Protein AF-A9EWK4-F1 (afdb_monomer)

Radius of gyration: 19.43 Å; Cα contacts (8 Å, |Δi|>4): 301; chains: 1; bounding box: 45×31×60 Å

Foldseek 3Di:
DDPPDFDKDKDCPQKDKDWDKDQDPVQKIKTKIFIFFWIKIKTQQVNCDDPRDRDDLVVVQVCQAVPPADPPDQFPGKGWDDDPRIIMMTTTGDRDIDMWMFGWDDDPQFIFTDTPPDDRPRQGWGWDDDDQKIKTQPDRDDPVCPPPPRPDIDIDGDD

Organism: Sorangium cellulosum (strain So ce56) (NCBI:txid448385)

Mean predicted aligned error: 9.94 Å

pLDDT: mean 78.81, std 11.12, range [36.28, 93.5]

Structure (mmCIF, N/CA/C/O backbone):
data_AF-A9EWK4-F1
#
_entry.id   AF-A9EWK4-F1
#
loop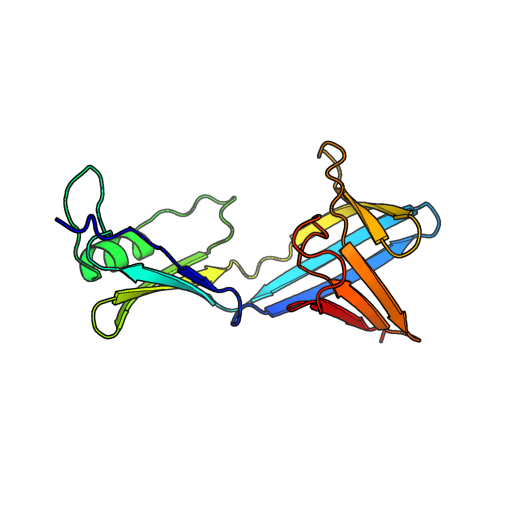_
_atom_site.group_PDB
_atom_site.id
_atom_site.type_symbol
_atom_site.label_atom_id
_atom_site.label_alt_id
_atom_site.label_comp_id
_atom_site.label_asym_id
_atom_site.label_entity_id
_atom_site.label_seq_id
_atom_site.pdbx_PDB_ins_code
_atom_site.Cartn_x
_atom_site.Cartn_y
_atom_site.Cartn_z
_atom_site.occupancy
_atom_site.B_iso_or_equiv
_atom_site.auth_seq_id
_atom_site.auth_comp_id
_atom_site.auth_asym_id
_atom_site.auth_atom_id
_atom_site.pdbx_PDB_model_num
ATOM 1 N N . MET A 1 1 ? -5.665 6.800 -35.779 1.00 36.28 1 MET A N 1
ATOM 2 C CA . MET A 1 1 ? -4.437 6.843 -34.960 1.00 36.28 1 MET A CA 1
ATOM 3 C C . MET A 1 1 ? -4.862 6.545 -33.536 1.00 36.28 1 MET A C 1
ATOM 5 O O . MET A 1 1 ? -5.488 7.394 -32.919 1.00 36.28 1 MET A O 1
ATOM 9 N N . ASN A 1 2 ? -4.670 5.302 -33.088 1.00 37.22 2 ASN A N 1
ATOM 10 C CA . ASN A 1 2 ? -4.955 4.913 -31.709 1.00 37.22 2 ASN A CA 1
ATOM 11 C C . ASN A 1 2 ? -3.887 5.560 -30.834 1.00 37.22 2 ASN A C 1
ATOM 13 O O . ASN A 1 2 ? -2.723 5.183 -30.931 1.00 37.22 2 ASN A O 1
ATOM 17 N N . SER A 1 3 ? -4.270 6.547 -30.027 1.00 44.94 3 SER A N 1
ATOM 18 C CA . SER A 1 3 ? -3.434 6.972 -28.909 1.00 44.94 3 SER A CA 1
ATOM 19 C C . SER A 1 3 ? -3.382 5.775 -27.966 1.00 44.94 3 SER A C 1
ATOM 21 O O . SER A 1 3 ? -4.391 5.462 -27.332 1.00 44.94 3 SER A O 1
ATOM 23 N N . ALA A 1 4 ? -2.276 5.030 -27.977 1.00 56.84 4 ALA A N 1
ATOM 24 C CA . ALA A 1 4 ? -2.052 3.973 -27.003 1.00 56.84 4 ALA A CA 1
ATOM 25 C C . ALA A 1 4 ? -2.180 4.623 -25.620 1.00 56.84 4 ALA A C 1
ATOM 27 O O . ALA A 1 4 ? -1.509 5.615 -25.338 1.00 56.84 4 ALA A O 1
ATOM 28 N N . ARG A 1 5 ? -3.152 4.170 -24.824 1.00 60.28 5 ARG A N 1
ATOM 29 C CA . ARG A 1 5 ? -3.325 4.678 -23.467 1.00 60.28 5 ARG A CA 1
ATOM 30 C C . ARG A 1 5 ? -2.150 4.187 -22.643 1.00 60.28 5 ARG A C 1
ATOM 32 O O . ARG A 1 5 ? -1.778 3.020 -22.739 1.00 60.28 5 ARG A O 1
ATOM 39 N N . CYS A 1 6 ? -1.579 5.094 -21.865 1.00 67.69 6 CYS A N 1
ATOM 40 C CA . CYS A 1 6 ? -0.544 4.748 -20.918 1.00 67.69 6 CYS A CA 1
ATOM 41 C C . CYS A 1 6 ? -1.143 4.183 -19.649 1.00 67.69 6 CYS A C 1
ATOM 43 O O . CYS A 1 6 ? -1.292 4.874 -18.646 1.00 67.69 6 CYS A O 1
ATOM 45 N N . ASP A 1 7 ? -1.516 2.914 -19.743 1.00 70.44 7 ASP A N 1
ATOM 46 C CA . ASP A 1 7 ? -2.043 2.155 -18.629 1.00 70.44 7 ASP A CA 1
ATOM 47 C C . ASP A 1 7 ? -0.854 1.567 -17.855 1.00 70.44 7 ASP A C 1
ATOM 49 O O . ASP A 1 7 ? -0.218 0.602 -18.279 1.00 70.44 7 ASP A O 1
ATOM 53 N N . VAL A 1 8 ? -0.521 2.190 -16.725 1.00 78.75 8 VAL A N 1
ATOM 54 C CA . VAL A 1 8 ? 0.380 1.609 -15.723 1.00 78.75 8 VAL A CA 1
ATOM 55 C C . VAL A 1 8 ? -0.474 0.770 -14.784 1.00 78.75 8 VAL A C 1
ATOM 57 O O . VAL A 1 8 ? -1.440 1.276 -14.210 1.00 78.75 8 VAL A O 1
ATOM 60 N N . SER A 1 9 ? -0.133 -0.506 -14.616 1.00 82.56 9 SER A N 1
ATOM 61 C CA . SER A 1 9 ? -0.810 -1.363 -13.639 1.00 82.56 9 SER A CA 1
ATOM 62 C C . SER A 1 9 ? 0.070 -1.573 -12.415 1.00 82.56 9 SER A C 1
ATOM 64 O O . SER A 1 9 ? 1.276 -1.773 -12.533 1.00 82.56 9 SER A O 1
ATOM 66 N N . ILE A 1 10 ? -0.534 -1.501 -11.231 1.00 81.56 10 ILE A N 1
ATOM 67 C CA . ILE A 1 10 ? 0.143 -1.703 -9.951 1.00 81.56 10 ILE A CA 1
ATOM 68 C C . ILE A 1 10 ? -0.580 -2.834 -9.223 1.00 81.56 10 ILE A C 1
ATOM 70 O O . ILE A 1 10 ? -1.802 -2.796 -9.069 1.00 81.56 10 ILE A O 1
ATOM 74 N N . SER A 1 11 ? 0.168 -3.838 -8.775 1.00 81.38 11 SER A N 1
ATOM 75 C CA . SER A 1 11 ? -0.317 -4.950 -7.967 1.00 81.38 11 SER A CA 1
ATOM 76 C C . SER A 1 11 ? 0.431 -5.016 -6.638 1.00 81.38 11 SER A C 1
ATOM 78 O O . SER A 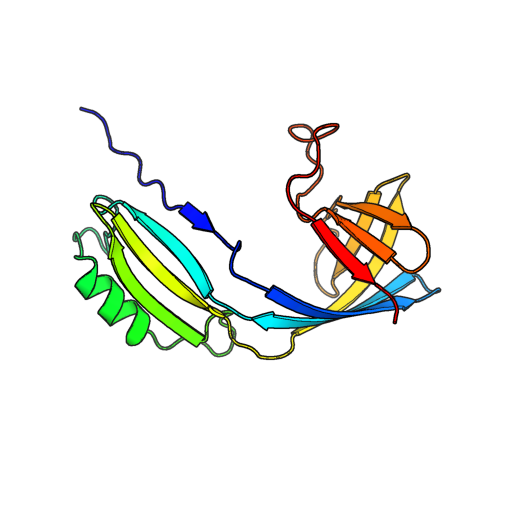1 11 ? 1.651 -4.876 -6.565 1.00 81.38 11 SER A O 1
ATOM 80 N N . PHE A 1 12 ? -0.343 -5.278 -5.590 1.00 80.44 12 PHE A N 1
ATOM 81 C CA . PHE A 1 12 ? 0.127 -5.536 -4.229 1.00 80.44 12 PHE A CA 1
ATOM 82 C C . PHE A 1 12 ? -0.092 -7.003 -3.833 1.00 80.44 12 PHE A C 1
ATOM 84 O O . PHE A 1 12 ? -0.123 -7.310 -2.649 1.00 80.44 12 PHE A O 1
ATOM 91 N N . ASP A 1 13 ? -0.350 -7.896 -4.793 1.00 80.69 13 ASP A N 1
ATOM 92 C CA . ASP A 1 13 ? -0.717 -9.290 -4.494 1.00 80.69 13 ASP A CA 1
ATOM 93 C C . ASP A 1 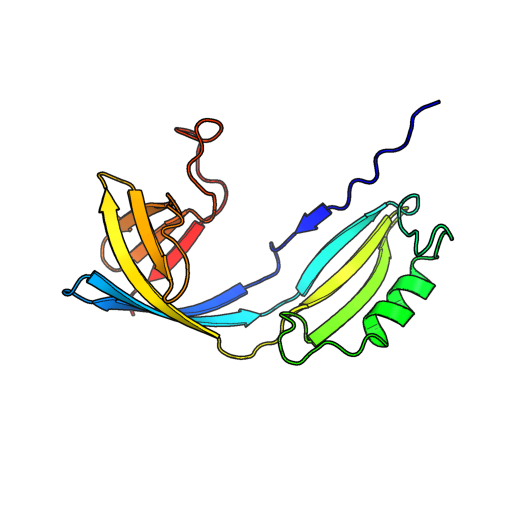13 ? 0.405 -10.056 -3.776 1.00 80.69 13 ASP A C 1
ATOM 95 O O . ASP A 1 13 ? 0.123 -10.963 -3.000 1.00 80.69 13 ASP A O 1
ATOM 99 N N . ASP A 1 14 ? 1.656 -9.646 -4.000 1.00 81.12 14 ASP A N 1
ATOM 100 C CA . ASP A 1 14 ? 2.854 -10.229 -3.391 1.00 81.12 14 ASP A CA 1
ATOM 101 C C . ASP A 1 14 ? 3.294 -9.486 -2.105 1.00 81.12 14 ASP A C 1
ATOM 103 O O . ASP A 1 14 ? 4.334 -9.811 -1.526 1.00 81.12 14 ASP A O 1
ATOM 107 N N . VAL A 1 15 ? 2.520 -8.486 -1.650 1.00 81.31 15 VAL A N 1
ATOM 108 C CA . VAL A 1 15 ? 2.795 -7.742 -0.412 1.00 81.31 15 VAL A CA 1
ATOM 109 C C . VAL A 1 15 ? 2.032 -8.365 0.752 1.00 81.31 15 VAL A C 1
ATOM 111 O O . VAL A 1 15 ? 0.802 -8.426 0.764 1.00 81.31 15 VAL A O 1
ATOM 114 N N . GLU A 1 16 ? 2.769 -8.768 1.779 1.00 81.75 16 GLU A N 1
ATOM 115 C CA . GLU A 1 16 ? 2.224 -9.290 3.026 1.00 81.75 16 GLU A CA 1
ATOM 116 C C . GLU A 1 16 ? 2.334 -8.251 4.141 1.00 81.75 16 GLU A C 1
ATOM 118 O O . GLU A 1 16 ? 3.341 -7.562 4.276 1.00 81.75 16 GLU A O 1
ATOM 123 N N . TYR A 1 17 ? 1.318 -8.178 4.997 1.00 81.19 17 TYR A N 1
ATOM 124 C CA . TYR A 1 17 ? 1.318 -7.314 6.175 1.00 81.19 17 TYR A CA 1
ATOM 125 C C . TYR A 1 17 ? 1.248 -8.185 7.428 1.00 81.19 17 TYR A C 1
ATOM 127 O O . TYR A 1 17 ? 0.266 -8.894 7.654 1.00 81.19 17 TYR A O 1
ATOM 135 N N . GLY A 1 18 ? 2.300 -8.152 8.246 1.00 81.19 18 GLY A N 1
ATOM 136 C CA . GLY A 1 18 ? 2.347 -8.853 9.531 1.00 81.19 18 GLY A CA 1
ATOM 137 C C . GLY A 1 18 ? 2.289 -7.865 10.687 1.00 81.19 18 GLY A C 1
ATOM 138 O O . GLY A 1 18 ? 3.071 -6.922 10.710 1.00 81.19 18 GLY A O 1
ATOM 139 N N . GLY A 1 19 ? 1.398 -8.061 11.660 1.00 83.31 19 GLY A N 1
ATOM 140 C CA . GLY A 1 19 ? 1.222 -7.067 12.717 1.00 83.31 19 GLY A CA 1
ATOM 141 C C . GLY A 1 19 ? 0.278 -7.458 13.846 1.00 83.31 19 GLY A C 1
ATOM 142 O O . GLY A 1 19 ? -0.161 -8.606 13.958 1.00 83.31 19 GLY A O 1
ATOM 143 N N . HIS A 1 20 ? -0.029 -6.470 14.679 1.00 82.06 20 HIS A N 1
ATOM 144 C CA . HIS A 1 20 ? -1.025 -6.526 15.736 1.00 82.06 20 HIS A CA 1
ATOM 145 C C . HIS A 1 20 ? -1.941 -5.305 15.651 1.00 82.06 20 HIS A C 1
ATOM 147 O O . HIS A 1 20 ? -1.481 -4.203 15.370 1.00 82.06 20 HIS A O 1
ATOM 153 N N . ALA A 1 21 ? -3.226 -5.514 15.922 1.00 81.00 21 ALA A N 1
ATOM 154 C CA . ALA A 1 21 ? -4.210 -4.452 16.042 1.00 81.00 21 ALA A CA 1
ATOM 155 C C . ALA A 1 21 ? -4.904 -4.570 17.398 1.00 81.00 21 ALA A C 1
ATOM 157 O O . ALA A 1 21 ? -5.351 -5.660 17.773 1.00 81.00 21 ALA A O 1
ATOM 158 N N . GLU A 1 22 ? -5.029 -3.447 18.087 1.00 84.12 22 GLU A N 1
ATOM 159 C CA . GLU A 1 22 ? -5.744 -3.298 19.342 1.00 84.12 22 GLU A CA 1
ATOM 160 C C . GLU A 1 22 ? -6.889 -2.304 19.142 1.00 84.12 22 GLU A C 1
ATOM 162 O O . GLU A 1 22 ? -6.680 -1.183 18.690 1.00 84.12 22 GLU A O 1
ATOM 167 N N . PHE A 1 23 ? -8.109 -2.736 19.463 1.00 79.56 23 PHE A N 1
ATOM 168 C CA . PHE A 1 23 ? -9.309 -1.902 19.447 1.00 79.56 23 PHE A CA 1
ATOM 169 C C . PHE A 1 23 ? -9.803 -1.766 20.886 1.00 79.56 23 PHE A C 1
ATOM 171 O O . PHE A 1 23 ? -10.239 -2.746 21.498 1.00 79.56 23 PHE A O 1
ATOM 178 N N . ASN A 1 24 ? -9.711 -0.558 21.431 1.00 84.50 24 ASN A N 1
ATOM 179 C CA . ASN A 1 24 ? -10.032 -0.255 22.818 1.00 84.50 24 ASN A CA 1
ATOM 180 C C . ASN A 1 24 ? -11.522 0.045 23.008 1.00 84.50 24 ASN A C 1
ATOM 182 O O . ASN A 1 24 ? -12.220 0.496 22.099 1.00 84.50 24 ASN A O 1
ATOM 186 N N . ALA A 1 25 ? -12.014 -0.170 24.231 1.00 83.94 25 ALA A N 1
ATOM 187 C CA . ALA A 1 25 ? -13.412 0.074 24.594 1.00 83.94 25 ALA A CA 1
ATOM 188 C C . ALA A 1 25 ? -13.804 1.565 24.602 1.00 83.94 25 ALA A C 1
ATOM 190 O O . ALA A 1 25 ? -14.992 1.880 24.590 1.00 83.94 25 ALA A O 1
ATOM 191 N N . ASP A 1 26 ? -12.828 2.472 24.626 1.00 88.81 26 ASP A N 1
ATOM 192 C CA . ASP A 1 26 ? -13.017 3.925 24.548 1.00 88.81 26 ASP A CA 1
ATOM 193 C C . ASP A 1 26 ? -13.084 4.452 23.104 1.00 88.81 26 ASP A C 1
ATOM 195 O O . ASP A 1 26 ? -12.994 5.659 22.892 1.00 88.81 26 ASP A O 1
ATOM 199 N N . ALA A 1 27 ? -13.272 3.552 22.130 1.00 86.94 27 ALA A N 1
ATOM 200 C CA . ALA A 1 27 ? -13.328 3.849 20.702 1.00 86.94 27 ALA A CA 1
ATOM 201 C C . ALA A 1 27 ? -11.998 4.333 20.096 1.00 86.94 27 ALA A C 1
ATOM 203 O O . ALA A 1 27 ? -11.998 4.922 19.019 1.00 86.94 27 ALA A O 1
ATOM 204 N N . THR A 1 28 ? -10.860 4.045 20.736 1.00 88.25 28 THR A N 1
ATOM 205 C CA . THR A 1 28 ? -9.528 4.225 20.134 1.00 88.25 28 THR A CA 1
ATOM 206 C C . THR A 1 28 ? -8.989 2.918 19.554 1.00 88.25 28 THR A C 1
ATOM 208 O O . THR A 1 28 ? -9.372 1.827 19.991 1.00 88.25 28 THR A O 1
ATOM 211 N N . TYR A 1 29 ? -8.121 3.001 18.549 1.00 83.38 29 TYR A N 1
ATOM 212 C CA . TYR A 1 29 ? -7.372 1.856 18.039 1.00 83.38 29 TYR A CA 1
ATOM 213 C C . TYR A 1 29 ? -5.884 2.171 17.915 1.00 83.38 29 TYR A C 1
ATOM 215 O O . TYR A 1 29 ? -5.487 3.320 17.724 1.00 83.38 29 TYR A O 1
ATOM 223 N N . ALA A 1 30 ? -5.077 1.118 17.998 1.00 86.25 30 ALA A N 1
ATOM 224 C CA . ALA A 1 30 ? -3.663 1.131 17.667 1.00 86.25 30 ALA A CA 1
ATOM 225 C C . ALA A 1 30 ? -3.356 -0.068 16.766 1.00 86.25 30 ALA A C 1
ATOM 227 O O . ALA A 1 30 ? -3.671 -1.213 17.095 1.00 86.25 30 ALA A O 1
ATOM 228 N N . LEU A 1 31 ? -2.744 0.185 15.619 1.00 84.19 31 LEU A N 1
ATOM 229 C CA . LEU A 1 31 ? -2.345 -0.818 14.648 1.00 84.19 31 LEU A CA 1
ATOM 230 C C . LEU A 1 31 ? -0.835 -0.722 14.458 1.00 84.19 31 LEU A C 1
ATOM 232 O O . LEU A 1 31 ? -0.332 0.297 14.006 1.00 84.19 31 LEU A O 1
ATOM 236 N N . THR A 1 32 ? -0.109 -1.797 14.751 1.00 86.81 32 THR A N 1
ATOM 237 C CA . THR A 1 32 ? 1.304 -1.922 14.387 1.00 86.81 32 THR A CA 1
ATOM 238 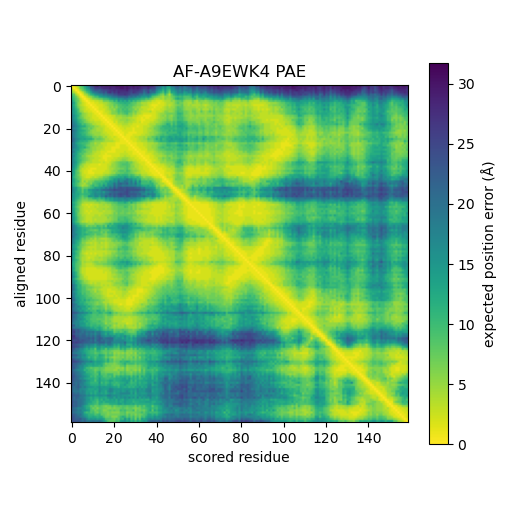C C . THR A 1 32 ? 1.452 -3.005 13.335 1.00 86.81 32 THR A C 1
ATOM 240 O O . THR A 1 32 ? 1.116 -4.160 13.594 1.00 86.81 32 THR A O 1
ATOM 243 N N . TYR A 1 33 ? 1.987 -2.671 12.166 1.00 85.19 33 TYR A N 1
ATOM 244 C CA . TYR A 1 33 ? 2.211 -3.631 11.088 1.00 85.19 33 TYR A CA 1
ATOM 245 C C . TYR A 1 33 ? 3.556 -3.427 10.405 1.00 85.19 33 TYR A C 1
ATOM 247 O O . TYR A 1 33 ? 4.116 -2.338 10.375 1.00 85.19 33 TYR A O 1
ATOM 255 N N . THR A 1 34 ? 4.067 -4.496 9.815 1.00 87.56 34 THR A N 1
ATOM 256 C CA . THR A 1 34 ? 5.275 -4.497 9.002 1.00 87.56 34 THR A CA 1
ATOM 257 C C . THR A 1 34 ? 4.910 -5.037 7.623 1.00 87.56 34 THR A C 1
ATOM 259 O O . THR A 1 34 ? 4.546 -6.217 7.528 1.00 87.56 34 THR A O 1
ATOM 262 N N . PRO A 1 35 ? 4.965 -4.206 6.568 1.00 86.19 35 PRO A N 1
ATOM 263 C CA . PRO A 1 35 ? 4.809 -4.687 5.205 1.00 86.19 35 PRO A CA 1
ATOM 264 C C . PRO A 1 35 ? 6.052 -5.486 4.793 1.00 86.19 35 PRO A C 1
ATOM 266 O O . PRO A 1 35 ? 7.166 -5.192 5.231 1.00 86.19 35 PRO A O 1
ATOM 269 N N . ARG A 1 36 ? 5.863 -6.507 3.962 1.00 85.75 36 ARG A N 1
ATOM 270 C CA . ARG A 1 36 ? 6.917 -7.368 3.419 1.00 85.75 36 ARG A CA 1
ATOM 271 C C . ARG A 1 36 ? 6.604 -7.728 1.979 1.00 85.75 36 ARG A C 1
ATOM 273 O O . ARG A 1 36 ? 5.441 -7.837 1.609 1.00 85.75 36 ARG A O 1
ATOM 280 N N . GLY A 1 37 ? 7.649 -7.984 1.204 1.00 84.88 37 GLY A N 1
ATOM 281 C CA . GLY A 1 37 ? 7.519 -8.397 -0.191 1.00 84.88 37 GLY A CA 1
ATOM 282 C C . GLY A 1 37 ? 7.437 -7.229 -1.183 1.00 84.88 37 GLY A C 1
ATOM 283 O O . GLY A 1 37 ? 7.379 -6.060 -0.790 1.00 84.88 37 GLY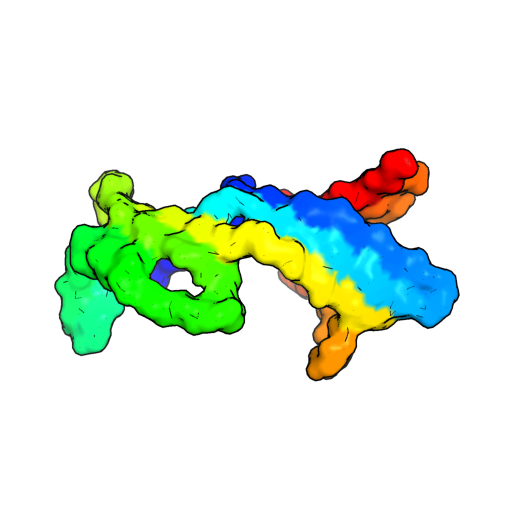 A O 1
ATOM 284 N N . PRO A 1 38 ? 7.528 -7.528 -2.487 1.00 88.69 38 PRO A N 1
ATOM 285 C CA . PRO A 1 38 ? 7.538 -6.512 -3.523 1.00 88.69 38 PRO A CA 1
ATOM 286 C C . PRO A 1 38 ? 6.120 -6.100 -3.930 1.00 88.69 38 PRO A C 1
ATOM 288 O O . PRO A 1 38 ? 5.219 -6.922 -4.072 1.00 88.69 38 PRO A O 1
ATOM 291 N N . MET A 1 39 ? 5.949 -4.815 -4.214 1.00 89.75 39 MET A N 1
ATOM 292 C CA . MET A 1 39 ? 4.859 -4.329 -5.051 1.00 89.75 39 MET A CA 1
ATOM 293 C C . MET A 1 39 ? 5.282 -4.457 -6.515 1.00 89.75 39 MET A C 1
ATOM 295 O O . MET A 1 39 ? 6.394 -4.069 -6.872 1.00 89.75 39 MET A O 1
ATOM 299 N N . LYS A 1 40 ? 4.401 -4.965 -7.375 1.00 90.56 40 LYS A N 1
ATOM 300 C CA . LYS A 1 40 ? 4.676 -5.100 -8.807 1.00 90.56 40 LYS A CA 1
ATOM 301 C C . LYS A 1 40 ? 4.042 -3.954 -9.578 1.00 90.56 40 LYS A C 1
ATOM 303 O O . LYS A 1 40 ? 2.848 -3.701 -9.453 1.00 90.56 40 LYS A O 1
ATOM 308 N N . MET A 1 41 ? 4.825 -3.296 -10.416 1.00 89.50 41 MET A N 1
ATOM 309 C CA . MET A 1 41 ? 4.376 -2.258 -11.335 1.00 89.50 41 MET A CA 1
ATOM 310 C C . MET A 1 41 ? 4.668 -2.708 -12.767 1.00 89.50 41 MET A C 1
ATOM 312 O O . MET A 1 41 ? 5.790 -3.088 -13.077 1.00 89.50 41 MET A O 1
ATOM 316 N N . VAL A 1 42 ? 3.669 -2.682 -13.643 1.00 89.69 42 VAL A N 1
ATOM 317 C CA . VAL A 1 42 ? 3.810 -3.018 -15.066 1.00 89.69 42 VAL A CA 1
ATOM 318 C C . VAL A 1 42 ? 3.572 -1.756 -15.874 1.00 89.69 42 VAL A C 1
ATOM 320 O O . VAL A 1 42 ? 2.502 -1.148 -15.780 1.00 89.69 42 VAL A O 1
ATOM 323 N N . ILE A 1 43 ? 4.574 -1.374 -16.657 1.00 86.31 43 ILE A N 1
ATOM 324 C CA . ILE A 1 43 ? 4.565 -0.190 -17.505 1.00 86.31 43 ILE A CA 1
ATOM 325 C C . ILE A 1 43 ? 4.694 -0.652 -18.952 1.00 86.31 43 ILE A C 1
ATOM 327 O O . ILE A 1 43 ? 5.693 -1.270 -19.329 1.00 86.31 43 ILE A O 1
ATOM 331 N N . GLY A 1 44 ? 3.704 -0.317 -19.777 1.00 84.31 44 GLY A N 1
ATOM 332 C CA . GLY A 1 44 ? 3.831 -0.494 -21.219 1.00 84.31 44 GLY A CA 1
ATOM 333 C C . GLY A 1 44 ? 4.965 0.377 -21.759 1.00 84.31 44 GLY A C 1
ATOM 334 O O . GLY A 1 44 ? 5.041 1.566 -21.452 1.00 84.31 44 GLY A O 1
ATOM 335 N N . MET A 1 45 ? 5.841 -0.184 -22.591 1.00 79.12 45 MET A N 1
ATOM 336 C CA . MET A 1 45 ? 7.005 0.533 -23.137 1.00 79.12 45 MET A CA 1
ATOM 337 C C . MET A 1 45 ? 6.711 1.888 -23.812 1.00 79.12 45 MET A C 1
ATOM 339 O O . MET A 1 45 ? 7.533 2.788 -23.652 1.00 79.12 45 MET A O 1
ATOM 343 N N . PRO A 1 46 ? 5.562 2.111 -24.491 1.00 74.44 46 PRO A N 1
ATOM 344 C CA . PRO A 1 46 ? 5.192 3.434 -25.012 1.00 74.44 46 PRO A CA 1
ATOM 345 C C . PRO A 1 46 ? 5.026 4.533 -23.949 1.00 74.44 46 PRO A C 1
ATOM 347 O O . PRO A 1 46 ? 4.735 5.667 -24.309 1.00 74.44 46 PRO A O 1
ATOM 350 N N . CYS A 1 47 ? 5.129 4.183 -22.667 1.00 72.00 47 CYS A N 1
ATOM 351 C CA . CYS A 1 47 ? 4.811 5.030 -21.519 1.00 72.00 47 CYS A CA 1
ATOM 352 C C . CYS A 1 47 ? 5.979 5.198 -20.561 1.00 72.00 47 CYS A C 1
ATOM 354 O O . CYS A 1 47 ? 5.860 5.893 -19.553 1.00 72.00 47 CYS A O 1
ATOM 356 N N . VAL A 1 48 ? 7.106 4.561 -20.869 1.00 70.56 48 VAL A N 1
ATOM 357 C CA . VAL A 1 48 ? 8.360 4.804 -20.175 1.00 70.56 48 VAL A CA 1
ATOM 358 C C . VAL A 1 48 ? 8.943 6.088 -20.770 1.00 70.56 48 VAL A C 1
ATOM 360 O O . VAL A 1 48 ? 9.918 6.053 -21.505 1.00 70.56 48 VAL A O 1
ATOM 363 N N . ASP A 1 49 ? 8.310 7.229 -20.505 1.00 71.94 49 ASP A N 1
ATOM 364 C CA . ASP A 1 49 ? 8.804 8.548 -20.900 1.00 71.94 49 ASP A CA 1
ATOM 365 C C . ASP A 1 49 ? 9.207 9.318 -19.639 1.00 71.94 49 ASP A C 1
ATOM 367 O O . ASP A 1 49 ? 8.450 9.385 -18.669 1.00 71.94 49 ASP A O 1
ATOM 371 N N . ALA A 1 50 ? 10.374 9.955 -19.656 1.00 60.09 50 ALA A N 1
ATOM 372 C CA . ALA A 1 50 ? 10.699 10.996 -18.687 1.00 60.09 50 ALA A CA 1
ATOM 373 C C . ALA A 1 50 ? 11.067 12.270 -19.432 1.00 60.09 50 ALA A C 1
ATOM 375 O O . ALA A 1 50 ? 11.847 12.235 -20.383 1.00 60.09 50 ALA A O 1
ATOM 376 N N . ASP A 1 51 ? 10.468 13.385 -19.024 1.00 60.50 51 ASP A N 1
ATOM 377 C CA . ASP A 1 51 ? 10.694 14.700 -19.630 1.00 60.50 51 ASP A CA 1
ATOM 378 C C . ASP A 1 51 ? 10.482 14.729 -21.161 1.00 60.50 51 ASP A C 1
ATOM 380 O O . ASP A 1 51 ? 11.094 15.517 -21.881 1.00 60.50 51 ASP A O 1
ATOM 384 N N . GLY A 1 52 ? 9.594 13.866 -21.673 1.00 63.41 52 GLY A N 1
ATOM 385 C CA . GLY A 1 52 ? 9.281 13.760 -23.103 1.00 63.41 52 GLY A CA 1
ATOM 386 C C . GLY A 1 52 ? 10.295 12.966 -23.934 1.00 63.41 52 GLY A C 1
ATOM 387 O O . GLY A 1 52 ? 10.223 13.004 -25.163 1.00 63.41 52 GLY A O 1
ATOM 388 N N . VAL A 1 53 ? 11.226 12.253 -23.291 1.00 68.00 53 VAL A N 1
ATOM 389 C CA . VAL A 1 53 ? 12.147 11.310 -23.936 1.00 68.00 53 VAL A CA 1
ATOM 390 C C . VAL A 1 53 ? 11.775 9.889 -23.531 1.00 68.00 53 VAL A C 1
ATOM 392 O O . VAL A 1 53 ? 11.736 9.572 -22.340 1.00 68.00 53 VAL A O 1
ATOM 395 N N . SER A 1 54 ? 11.546 9.032 -24.527 1.00 78.56 54 SER A N 1
ATOM 396 C CA . SER A 1 54 ? 11.313 7.610 -24.292 1.00 78.56 54 SER A CA 1
ATOM 397 C C . SER A 1 54 ? 12.568 6.952 -23.745 1.00 78.56 54 SER A C 1
ATOM 399 O O . SER A 1 54 ? 13.623 6.958 -24.381 1.00 78.56 54 SER A O 1
ATOM 401 N N . LYS A 1 55 ? 12.424 6.386 -22.556 1.00 82.56 55 LYS A N 1
ATOM 402 C CA . LYS A 1 55 ? 13.413 5.591 -21.849 1.00 82.56 55 LYS A CA 1
ATOM 403 C C . LYS A 1 55 ? 13.196 4.116 -22.138 1.00 82.56 55 LYS A C 1
ATOM 405 O O . LYS A 1 55 ? 12.088 3.614 -22.324 1.00 82.56 55 LYS A O 1
ATOM 410 N N . THR A 1 56 ? 14.293 3.392 -22.146 1.00 89.62 56 THR A N 1
ATOM 411 C CA . THR A 1 56 ? 14.300 1.940 -22.132 1.00 89.62 56 THR A CA 1
ATOM 412 C C . THR A 1 56 ? 13.982 1.431 -20.726 1.00 89.62 56 THR A C 1
ATOM 414 O O . THR A 1 56 ? 14.241 2.096 -19.725 1.00 89.62 56 THR A O 1
ATOM 417 N N . CYS A 1 57 ? 13.485 0.198 -20.621 1.00 90.56 57 CYS A N 1
ATOM 418 C CA . CYS A 1 57 ? 13.304 -0.445 -19.318 1.00 90.56 57 CYS A CA 1
ATOM 419 C C . CYS A 1 57 ? 14.627 -0.591 -18.536 1.00 90.56 57 CYS A C 1
ATOM 421 O O . CYS A 1 57 ? 14.618 -0.634 -17.311 1.00 90.56 57 CYS A O 1
ATOM 423 N N . ALA A 1 58 ? 15.767 -0.645 -19.237 1.00 91.69 58 ALA A N 1
ATOM 424 C CA . ALA A 1 58 ? 17.089 -0.669 -18.617 1.00 91.69 58 ALA A CA 1
ATOM 425 C C . ALA A 1 58 ? 17.453 0.685 -17.987 1.00 91.69 58 ALA A C 1
ATOM 427 O O . ALA A 1 58 ? 17.926 0.714 -16.858 1.00 91.69 58 ALA A O 1
ATOM 428 N N . GLU A 1 59 ? 17.175 1.797 -18.673 1.00 90.19 59 GLU A N 1
ATOM 429 C CA . GLU A 1 59 ? 17.356 3.140 -18.102 1.00 90.19 59 GLU A CA 1
ATOM 430 C C . GLU A 1 59 ? 16.431 3.354 -16.899 1.00 90.19 59 GLU A C 1
ATOM 432 O O . GLU A 1 59 ? 16.865 3.886 -15.880 1.00 90.19 59 GLU A O 1
ATOM 437 N N . LEU A 1 60 ? 15.186 2.863 -16.965 1.00 88.38 60 LEU A N 1
ATOM 438 C CA . LEU A 1 60 ? 14.285 2.893 -15.812 1.00 88.38 60 LEU A CA 1
ATOM 439 C C . LEU A 1 60 ? 14.822 2.052 -14.639 1.00 88.38 60 LEU A C 1
ATOM 441 O O . LEU A 1 60 ? 14.787 2.507 -13.501 1.00 88.38 60 LEU A O 1
ATOM 445 N N . ASP A 1 61 ? 15.340 0.848 -14.893 1.00 92.50 61 ASP A N 1
ATOM 446 C CA . ASP A 1 61 ? 15.964 0.001 -13.864 1.00 92.50 61 ASP A CA 1
ATOM 447 C C . ASP A 1 61 ? 17.164 0.693 -13.198 1.00 92.50 61 ASP A C 1
ATOM 449 O O . ASP A 1 61 ? 17.295 0.660 -11.973 1.00 92.50 61 ASP A O 1
ATOM 453 N N . GLU A 1 62 ? 18.023 1.347 -13.982 1.00 90.62 62 GLU A N 1
ATOM 454 C CA . GLU A 1 62 ? 19.154 2.116 -13.457 1.00 90.62 62 GLU A CA 1
ATOM 455 C C . GLU A 1 62 ? 18.686 3.269 -12.568 1.00 90.62 62 GLU A C 1
ATOM 457 O O . GLU A 1 62 ? 19.208 3.446 -11.465 1.00 90.62 62 GLU A O 1
ATOM 462 N N . GLU A 1 63 ? 17.657 4.002 -12.987 1.00 87.56 63 GLU A N 1
ATOM 463 C CA . GLU A 1 63 ? 17.086 5.092 -12.200 1.00 87.56 63 GLU A CA 1
ATOM 464 C C . GLU A 1 63 ? 16.423 4.613 -10.919 1.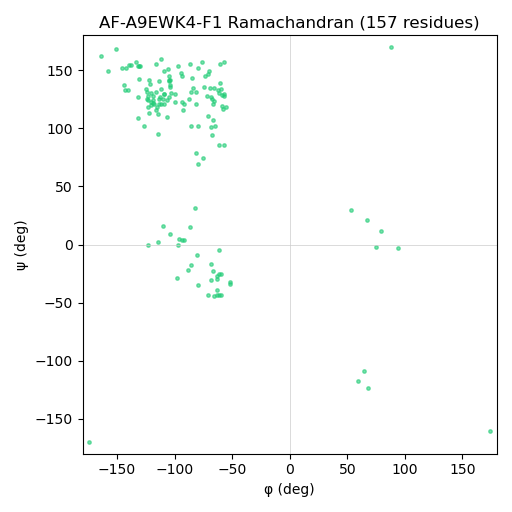00 87.56 63 GLU A C 1
ATOM 466 O O . GLU A 1 63 ? 16.674 5.187 -9.863 1.00 87.56 63 GLU A O 1
ATOM 471 N N . MET A 1 64 ? 15.631 3.540 -10.967 1.00 87.44 64 MET A N 1
ATOM 472 C CA . MET A 1 64 ? 14.985 3.002 -9.767 1.00 87.44 64 MET A CA 1
ATOM 473 C C . MET A 1 64 ? 16.004 2.493 -8.741 1.00 87.44 64 MET A C 1
ATOM 475 O O . MET A 1 64 ? 15.743 2.552 -7.539 1.00 87.44 64 MET A O 1
ATOM 479 N N . ARG A 1 65 ? 17.172 2.019 -9.192 1.00 87.25 65 ARG A N 1
ATOM 480 C CA . ARG A 1 65 ? 18.278 1.621 -8.305 1.00 87.25 65 ARG A CA 1
ATOM 481 C C . ARG A 1 65 ? 19.088 2.801 -7.785 1.00 87.25 65 ARG A C 1
ATOM 483 O O . ARG A 1 65 ? 19.604 2.726 -6.673 1.00 87.25 65 ARG A O 1
ATOM 490 N N . ALA A 1 66 ? 19.254 3.841 -8.597 1.00 84.50 66 ALA A N 1
ATOM 491 C CA . ALA A 1 66 ? 20.046 5.019 -8.259 1.00 84.50 66 ALA A CA 1
ATOM 492 C C . ALA A 1 66 ? 19.251 6.076 -7.480 1.00 84.50 66 ALA A C 1
ATOM 494 O O . ALA A 1 66 ? 19.862 6.951 -6.865 1.00 84.50 66 ALA A O 1
ATOM 495 N N . ALA A 1 67 ? 17.917 6.012 -7.513 1.00 80.25 67 ALA A N 1
ATOM 496 C CA . ALA A 1 67 ? 17.041 6.965 -6.855 1.00 80.25 67 ALA A CA 1
ATOM 497 C C . ALA A 1 67 ? 17.334 7.001 -5.345 1.00 80.25 67 ALA A C 1
ATOM 499 O O . ALA A 1 67 ? 17.130 5.996 -4.657 1.00 80.25 67 ALA A O 1
ATOM 500 N N . PRO A 1 68 ? 17.787 8.146 -4.799 1.00 73.88 68 PRO A N 1
ATOM 501 C CA . PRO A 1 68 ? 17.840 8.324 -3.361 1.00 73.88 68 PRO A CA 1
ATOM 502 C C . PRO A 1 68 ? 16.397 8.396 -2.863 1.00 73.88 68 PRO A C 1
ATOM 504 O O . PRO A 1 68 ? 15.715 9.406 -3.028 1.00 73.88 68 PRO A O 1
ATOM 507 N N . LEU A 1 69 ? 15.905 7.293 -2.306 1.00 79.50 69 LEU A N 1
ATOM 508 C CA . LEU A 1 69 ? 14.584 7.263 -1.699 1.00 79.50 69 LEU A CA 1
ATOM 509 C C . LEU A 1 69 ? 14.643 8.064 -0.400 1.00 79.50 69 LEU A C 1
ATOM 511 O O . LEU A 1 69 ? 15.527 7.852 0.432 1.00 79.50 69 LEU A O 1
ATOM 515 N N . ALA A 1 70 ? 13.725 9.018 -0.262 1.00 76.31 70 ALA A N 1
ATOM 516 C CA . ALA A 1 70 ? 13.616 9.828 0.941 1.00 76.31 70 ALA A CA 1
ATOM 517 C C . ALA A 1 70 ? 13.317 8.938 2.162 1.00 76.31 70 ALA A C 1
ATOM 519 O O . ALA A 1 70 ? 12.763 7.844 2.014 1.00 76.31 70 ALA A O 1
ATOM 520 N N . GLU A 1 71 ? 13.669 9.381 3.372 1.00 73.56 71 GLU A N 1
ATOM 521 C CA . GLU A 1 71 ? 13.438 8.581 4.585 1.00 73.56 71 GLU A CA 1
ATOM 522 C C . GLU A 1 71 ? 11.944 8.292 4.814 1.00 73.56 71 GLU A C 1
ATOM 524 O O . GLU A 1 71 ? 11.592 7.274 5.403 1.00 73.56 71 GLU A O 1
ATOM 529 N N . GLU A 1 72 ? 11.057 9.134 4.299 1.00 74.81 72 GLU A N 1
ATOM 530 C CA . GLU A 1 72 ? 9.607 8.964 4.331 1.00 74.81 72 GLU A CA 1
ATOM 531 C C . GLU A 1 72 ? 9.054 8.004 3.256 1.00 74.81 72 GLU A C 1
ATOM 533 O O . GLU A 1 72 ? 7.879 7.634 3.305 1.00 74.81 72 GLU A O 1
ATOM 538 N N . SER A 1 73 ? 9.875 7.567 2.293 1.00 81.69 73 SER A N 1
ATOM 539 C CA . SER A 1 73 ? 9.458 6.645 1.229 1.00 81.69 73 SER A CA 1
ATOM 540 C C . SER A 1 73 ? 8.970 5.309 1.797 1.00 81.69 73 SER A C 1
ATOM 542 O O . SER A 1 73 ? 9.588 4.719 2.685 1.00 81.69 73 SER A O 1
ATOM 544 N N . LEU A 1 74 ? 7.881 4.775 1.228 1.00 79.69 74 LEU A N 1
ATOM 545 C CA . LEU A 1 74 ? 7.413 3.413 1.518 1.00 79.69 74 LEU A CA 1
ATOM 546 C C . LEU A 1 74 ? 8.383 2.339 1.009 1.00 79.69 74 LEU A C 1
ATOM 548 O O . LEU A 1 74 ? 8.368 1.214 1.504 1.00 79.69 74 LEU A O 1
ATOM 552 N N . PHE A 1 75 ? 9.205 2.676 0.016 1.00 85.38 75 PHE A N 1
ATOM 553 C CA . PHE A 1 75 ? 10.073 1.746 -0.695 1.00 85.38 75 PHE A CA 1
ATOM 554 C C . PHE A 1 75 ? 11.529 1.910 -0.265 1.00 85.38 75 PHE A C 1
ATOM 556 O O . PHE A 1 75 ? 11.973 3.025 0.015 1.00 85.38 75 PHE A O 1
ATOM 563 N N . GLN A 1 76 ? 12.259 0.794 -0.222 1.00 87.81 76 GLN A N 1
ATOM 564 C CA . GLN A 1 76 ? 13.702 0.743 0.040 1.00 87.81 76 GLN A CA 1
ATOM 565 C C . GLN A 1 76 ? 14.527 0.634 -1.243 1.00 87.81 76 GLN A C 1
ATOM 567 O O . GLN A 1 76 ? 15.677 1.064 -1.283 1.00 87.81 76 GLN A O 1
ATOM 572 N N . SER A 1 77 ? 13.959 0.028 -2.284 1.00 87.38 77 SER A N 1
ATOM 573 C CA . SER A 1 77 ? 14.615 -0.155 -3.572 1.00 87.38 77 SER A CA 1
ATOM 574 C C . SER A 1 77 ? 13.595 -0.508 -4.647 1.00 87.38 77 SER A C 1
ATOM 576 O O . SER A 1 77 ? 12.480 -0.948 -4.356 1.00 87.38 77 SER A O 1
ATOM 578 N N . GLY A 1 78 ? 13.995 -0.333 -5.902 1.00 90.56 78 GLY A N 1
ATOM 579 C CA . GLY A 1 78 ? 13.256 -0.810 -7.059 1.00 90.56 78 GLY A CA 1
ATOM 580 C C . GLY A 1 78 ? 14.166 -1.556 -8.021 1.00 90.56 78 GLY A C 1
ATOM 581 O O . GLY A 1 78 ? 15.379 -1.331 -8.066 1.00 90.56 78 GLY A O 1
ATOM 582 N N . ARG A 1 79 ? 13.581 -2.464 -8.793 1.00 92.75 79 ARG A N 1
ATOM 583 C CA . ARG A 1 79 ? 14.259 -3.156 -9.885 1.00 92.75 79 ARG A CA 1
ATOM 584 C C . ARG A 1 79 ? 13.291 -3.359 -11.030 1.00 92.75 79 ARG A C 1
ATOM 586 O O . ARG A 1 79 ? 12.208 -3.878 -10.798 1.00 92.75 79 ARG A O 1
ATOM 593 N N . CYS A 1 80 ? 13.715 -3.049 -12.246 1.00 93.50 80 CYS A N 1
ATOM 594 C CA . CYS A 1 80 ? 12.906 -3.263 -13.437 1.00 93.50 80 CYS A CA 1
ATOM 595 C C . CYS A 1 80 ? 13.542 -4.274 -14.390 1.00 93.50 80 CYS A C 1
ATOM 597 O O . CYS A 1 80 ? 14.755 -4.505 -14.394 1.00 93.50 80 CYS A O 1
ATOM 599 N N . GLY A 1 81 ? 12.703 -4.908 -15.199 1.00 93.00 81 GLY A N 1
ATOM 600 C CA . GLY A 1 81 ? 13.121 -5.833 -16.237 1.00 93.00 81 GLY A CA 1
ATOM 601 C C . GLY A 1 81 ? 12.061 -5.983 -17.318 1.00 93.00 81 GLY A C 1
ATOM 602 O O . GLY A 1 81 ? 10.864 -5.875 -17.063 1.00 93.00 81 GLY A O 1
ATOM 603 N N . MET A 1 82 ? 12.516 -6.250 -18.541 1.00 93.31 82 MET A N 1
ATOM 604 C CA . MET A 1 82 ? 11.617 -6.553 -19.651 1.00 93.31 82 MET A CA 1
ATOM 605 C C . MET A 1 82 ? 10.946 -7.909 -19.428 1.00 93.31 82 MET A C 1
ATOM 607 O O . MET A 1 82 ? 11.632 -8.922 -19.260 1.00 93.31 82 MET A O 1
ATOM 611 N N . ILE A 1 83 ? 9.617 -7.938 -19.493 1.00 90.81 83 ILE A N 1
ATOM 612 C CA . ILE A 1 83 ? 8.819 -9.163 -19.557 1.00 90.81 83 ILE A CA 1
ATOM 613 C C . ILE A 1 83 ? 7.897 -9.042 -20.771 1.00 90.81 83 ILE A C 1
ATOM 615 O O . ILE A 1 83 ? 6.889 -8.345 -20.746 1.00 90.81 83 ILE A O 1
ATOM 619 N N . GLY A 1 84 ? 8.259 -9.724 -21.860 1.00 88.94 84 GLY A N 1
ATOM 620 C CA . GLY A 1 84 ? 7.568 -9.557 -23.138 1.00 88.94 84 GLY A CA 1
ATOM 621 C C . GLY A 1 84 ? 7.815 -8.164 -23.721 1.00 88.94 84 GLY A C 1
ATOM 622 O O . GLY A 1 84 ? 8.967 -7.787 -23.932 1.00 88.94 84 GLY A O 1
ATOM 623 N N . GLU A 1 85 ? 6.738 -7.428 -23.990 1.00 87.12 85 GLU A N 1
ATOM 624 C CA . GLU A 1 85 ? 6.778 -6.049 -24.505 1.00 87.12 85 GLU A CA 1
ATOM 625 C C . GLU A 1 85 ? 6.629 -4.992 -23.398 1.00 87.12 85 GLU A C 1
ATOM 627 O O . GLU A 1 85 ? 6.701 -3.798 -23.685 1.00 87.12 85 GLU A O 1
ATOM 632 N N . ASP A 1 86 ? 6.470 -5.424 -22.145 1.00 88.06 86 ASP A N 1
ATOM 633 C CA . ASP A 1 86 ? 6.266 -4.550 -20.994 1.00 88.06 86 ASP A CA 1
ATOM 634 C C . ASP A 1 86 ? 7.525 -4.461 -20.125 1.00 88.06 86 ASP A C 1
ATOM 636 O O . ASP A 1 86 ? 8.317 -5.406 -20.017 1.00 88.06 86 ASP A O 1
ATOM 640 N N . CYS A 1 87 ? 7.684 -3.320 -19.458 1.00 90.31 87 CYS A N 1
ATOM 641 C CA . CYS A 1 87 ? 8.659 -3.143 -18.396 1.00 90.31 87 CYS A CA 1
ATOM 642 C C . CYS A 1 87 ? 7.993 -3.438 -17.051 1.00 90.31 87 CYS A C 1
ATOM 644 O O . CYS A 1 87 ? 7.061 -2.745 -16.641 1.00 90.31 87 CYS A O 1
ATOM 646 N N . VAL A 1 88 ? 8.460 -4.476 -16.362 1.00 92.88 88 VAL A N 1
ATOM 647 C CA . VAL A 1 88 ? 7.932 -4.881 -15.058 1.00 92.88 88 VAL A CA 1
ATOM 648 C C . VAL A 1 88 ? 8.934 -4.509 -13.981 1.00 92.88 88 VAL A C 1
ATOM 650 O O . VAL A 1 88 ? 10.094 -4.914 -14.041 1.00 92.88 88 VAL A O 1
ATOM 653 N N . CYS A 1 89 ? 8.475 -3.741 -13.000 1.00 91.94 89 CYS A N 1
ATOM 654 C CA . CYS A 1 89 ? 9.255 -3.258 -11.879 1.00 91.94 89 CYS A CA 1
ATOM 655 C C . CYS A 1 89 ? 8.763 -3.869 -10.568 1.00 91.94 89 CYS A C 1
ATOM 657 O O . CYS A 1 89 ? 7.595 -3.725 -10.210 1.00 91.94 89 CYS A O 1
ATOM 659 N N . ASP A 1 90 ? 9.672 -4.497 -9.833 1.00 93.50 90 ASP A N 1
ATOM 660 C CA . ASP A 1 90 ? 9.466 -4.890 -8.446 1.00 93.50 90 ASP A CA 1
ATOM 661 C C . ASP A 1 90 ? 9.959 -3.755 -7.542 1.00 93.50 90 ASP A C 1
ATOM 663 O O . ASP A 1 90 ? 11.126 -3.353 -7.586 1.00 93.50 90 ASP A O 1
ATOM 667 N N . LEU A 1 91 ? 9.055 -3.229 -6.723 1.00 90.69 91 LEU A N 1
ATOM 668 C CA . LEU A 1 91 ? 9.307 -2.181 -5.744 1.00 90.69 91 LEU A CA 1
ATOM 669 C C . LEU A 1 91 ? 9.295 -2.801 -4.356 1.00 90.69 91 LEU A C 1
ATOM 671 O O . LEU A 1 91 ? 8.257 -3.229 -3.855 1.00 90.69 91 LEU A O 1
ATOM 675 N N . PHE A 1 92 ? 10.463 -2.868 -3.731 1.00 89.75 92 PHE A N 1
ATOM 676 C CA . PHE A 1 92 ? 10.615 -3.477 -2.421 1.00 89.75 92 PHE A CA 1
ATOM 677 C C . PHE A 1 92 ? 10.211 -2.470 -1.355 1.00 89.75 92 PHE A C 1
ATOM 679 O O . PHE A 1 92 ? 10.792 -1.387 -1.255 1.00 89.75 92 PHE A O 1
ATOM 686 N N . VAL A 1 93 ? 9.211 -2.826 -0.556 1.00 87.75 93 VAL A N 1
ATOM 687 C CA . VAL A 1 93 ? 8.775 -2.015 0.584 1.00 87.75 93 VAL A CA 1
ATOM 688 C C . VAL A 1 93 ? 9.831 -2.038 1.688 1.00 87.75 93 VAL A C 1
ATOM 690 O O . VAL A 1 93 ? 10.558 -3.019 1.853 1.00 87.75 93 VAL A O 1
ATOM 693 N N . ARG A 1 94 ? 9.930 -0.949 2.448 1.00 87.31 94 ARG A N 1
ATOM 694 C CA . ARG A 1 94 ? 10.708 -0.923 3.688 1.00 87.31 94 ARG A CA 1
ATOM 695 C C . ARG A 1 94 ? 10.024 -1.818 4.710 1.00 87.31 94 ARG A C 1
ATOM 697 O O . ARG A 1 94 ? 8.865 -1.587 5.043 1.00 87.31 94 ARG A O 1
ATOM 704 N N . GLU A 1 95 ? 10.753 -2.782 5.259 1.00 88.25 95 GLU A N 1
ATOM 705 C CA . GLU A 1 95 ? 10.246 -3.679 6.308 1.00 88.25 95 GLU A CA 1
ATOM 706 C C . GLU A 1 95 ? 10.318 -3.048 7.711 1.00 88.25 95 GLU A C 1
ATOM 708 O O . GLU A 1 95 ? 10.503 -3.732 8.720 1.00 88.25 95 GLU A O 1
ATOM 713 N N . ASP A 1 96 ? 10.172 -1.726 7.783 1.00 87.38 96 ASP A N 1
ATOM 714 C CA . ASP A 1 96 ? 10.133 -0.995 9.040 1.00 87.38 96 ASP A CA 1
ATOM 715 C C . ASP A 1 96 ? 8.714 -1.083 9.633 1.00 87.38 96 ASP A C 1
ATOM 717 O O . ASP A 1 96 ? 7.734 -0.854 8.913 1.00 87.38 96 ASP A O 1
ATOM 721 N N . PRO A 1 97 ? 8.560 -1.420 10.929 1.00 87.00 97 PRO A N 1
ATOM 722 C CA . PRO A 1 97 ? 7.263 -1.390 11.591 1.00 87.00 97 PRO A CA 1
ATOM 723 C C . PRO A 1 97 ? 6.626 -0.002 11.507 1.00 87.00 97 PRO A C 1
ATOM 725 O O . PRO A 1 97 ? 7.234 1.003 11.874 1.00 87.00 97 PRO A O 1
ATOM 728 N N . ARG A 1 98 ? 5.373 0.032 11.068 1.00 84.19 98 ARG A N 1
ATOM 729 C CA . ARG A 1 98 ? 4.513 1.212 11.042 1.00 84.19 98 ARG A CA 1
ATOM 730 C C . ARG A 1 98 ? 3.510 1.112 12.165 1.00 84.19 98 ARG A C 1
ATOM 732 O O . ARG A 1 98 ? 3.037 0.020 12.471 1.00 84.19 98 ARG A O 1
ATOM 739 N N . THR A 1 99 ? 3.228 2.246 12.789 1.00 85.25 99 THR A N 1
ATOM 740 C CA . THR A 1 99 ? 2.190 2.349 13.808 1.00 85.25 99 THR A CA 1
ATOM 741 C C . THR A 1 99 ? 1.204 3.413 13.379 1.00 85.25 99 THR A C 1
ATOM 743 O O . THR A 1 99 ? 1.604 4.544 13.128 1.00 85.25 99 THR A O 1
ATOM 746 N N . GLU A 1 100 ? -0.058 3.022 13.307 1.00 83.50 100 GLU A N 1
ATOM 747 C CA . GLU A 1 100 ? -1.203 3.888 13.067 1.00 83.50 100 GLU A CA 1
ATOM 748 C C . GLU A 1 100 ? -2.055 3.880 14.333 1.00 83.50 100 GLU A C 1
ATOM 750 O O . GLU A 1 100 ? -2.210 2.846 14.993 1.00 83.50 100 GLU A O 1
ATOM 755 N N . ALA A 1 101 ? -2.591 5.035 14.696 1.00 87.19 101 ALA A N 1
ATOM 756 C CA . ALA A 1 101 ? -3.496 5.175 15.821 1.00 87.19 101 ALA A CA 1
ATOM 757 C C . ALA A 1 101 ? -4.615 6.137 15.447 1.00 87.19 101 ALA A C 1
ATOM 759 O O . ALA A 1 101 ? -4.459 6.987 14.569 1.00 87.19 101 ALA A O 1
ATOM 760 N N . GLY A 1 102 ? -5.752 5.978 16.105 1.00 87.38 102 GLY A N 1
ATOM 761 C CA . GLY A 1 102 ? -6.891 6.825 15.829 1.00 87.38 102 GLY A CA 1
ATOM 762 C C . GLY A 1 102 ? -8.137 6.392 16.570 1.00 87.38 102 GLY A C 1
ATOM 763 O O . GLY A 1 102 ? -8.082 5.641 17.549 1.00 87.38 102 GLY A O 1
ATOM 764 N N . VAL A 1 103 ? -9.281 6.851 16.081 1.00 88.25 103 VAL A N 1
ATOM 765 C CA . VAL A 1 103 ? -10.594 6.488 16.613 1.00 88.25 103 VAL A CA 1
ATOM 766 C C . VAL A 1 103 ? -11.348 5.592 15.646 1.00 88.25 103 VAL A C 1
ATOM 768 O O . VAL A 1 103 ? -11.183 5.669 14.429 1.00 88.25 103 VAL A O 1
ATOM 771 N N . TRP A 1 104 ? -12.191 4.722 16.186 1.00 85.44 104 TRP A N 1
ATOM 772 C CA . TRP A 1 104 ? -13.034 3.834 15.399 1.00 85.44 104 TRP A CA 1
ATOM 773 C C . TRP A 1 104 ? -14.487 3.895 15.858 1.00 85.44 104 TRP A C 1
ATOM 775 O O . TRP A 1 104 ? -14.803 4.186 17.008 1.00 85.44 104 TRP A O 1
ATOM 785 N N . GLY A 1 105 ? -15.394 3.590 14.943 1.00 84.75 105 GLY A N 1
ATOM 786 C CA . GLY A 1 105 ? -16.821 3.505 15.201 1.00 84.75 105 GLY A CA 1
ATOM 787 C C . GLY A 1 105 ? -17.488 2.515 14.260 1.00 84.75 105 GLY A C 1
ATOM 788 O O . GLY A 1 105 ? -16.900 2.058 13.281 1.00 84.75 105 GLY A O 1
ATOM 789 N N . VAL A 1 106 ? -18.736 2.172 14.563 1.00 83.56 106 VAL A N 1
ATOM 790 C CA . VAL A 1 106 ? -19.543 1.271 13.738 1.00 83.56 106 VAL A CA 1
ATOM 791 C C . VAL A 1 106 ? -20.834 1.972 13.349 1.00 83.56 106 VAL A C 1
ATOM 793 O O . VAL A 1 106 ? -21.598 2.404 14.214 1.00 83.56 106 VAL A O 1
ATOM 796 N N . LEU A 1 107 ? -21.098 2.041 12.046 1.00 81.69 107 LEU A N 1
ATOM 797 C CA . LEU A 1 107 ? -22.357 2.511 11.476 1.00 81.69 107 LEU A CA 1
ATOM 798 C C . LEU A 1 107 ? -23.038 1.337 10.766 1.00 81.69 107 LEU A C 1
ATOM 800 O O . LEU A 1 107 ? -22.728 1.006 9.625 1.00 81.69 107 LEU A O 1
ATOM 804 N N . GLY A 1 108 ? -23.952 0.659 11.466 1.00 82.12 108 GLY A N 1
ATOM 805 C CA . GLY A 1 108 ? -24.608 -0.544 10.946 1.00 82.12 108 GLY A CA 1
ATOM 806 C C . GLY A 1 108 ? -23.613 -1.689 10.733 1.00 82.12 108 GLY A C 1
ATOM 807 O O . GLY A 1 108 ? -23.141 -2.280 11.700 1.00 82.12 108 GLY A O 1
ATOM 808 N N . THR A 1 109 ? -23.313 -2.008 9.473 1.00 76.31 109 THR A N 1
ATOM 809 C CA . THR A 1 109 ? -22.347 -3.050 9.058 1.00 76.31 109 THR A CA 1
ATOM 810 C C . THR A 1 109 ? -21.013 -2.479 8.571 1.00 76.31 109 THR A C 1
ATOM 812 O O . THR A 1 109 ? -20.191 -3.210 8.016 1.00 76.31 109 THR A O 1
ATOM 815 N N . THR A 1 110 ? -20.805 -1.177 8.755 1.00 76.69 110 THR A N 1
ATOM 816 C CA . THR A 1 110 ? -19.630 -0.451 8.272 1.00 76.69 110 THR A CA 1
ATOM 817 C C . THR A 1 110 ? -18.745 -0.061 9.445 1.00 76.69 110 THR A C 1
ATOM 819 O O . THR A 1 110 ? -19.232 0.501 10.431 1.00 76.69 110 THR A O 1
ATOM 822 N N . LEU A 1 111 ? -17.452 -0.368 9.344 1.00 78.12 111 LEU A N 1
ATOM 823 C CA . LEU A 1 111 ? -16.449 0.165 10.255 1.00 78.12 111 LEU A CA 1
ATOM 824 C C . LEU A 1 111 ? -16.008 1.518 9.714 1.00 78.12 111 LEU A C 1
ATOM 826 O O . LEU A 1 111 ? -15.674 1.630 8.536 1.00 78.12 111 LEU A O 1
ATOM 830 N N . VAL A 1 112 ? -15.985 2.510 10.594 1.00 81.25 112 VAL A N 1
ATOM 831 C CA . VAL A 1 112 ? -15.448 3.838 10.318 1.00 81.25 112 VAL A CA 1
ATOM 832 C C . VAL A 1 112 ? -14.200 4.004 11.172 1.00 81.25 112 VAL A C 1
ATOM 834 O O . VAL A 1 112 ? -14.258 3.797 12.382 1.00 81.25 112 VAL A O 1
ATOM 837 N N . THR A 1 113 ? -13.081 4.361 10.555 1.00 76.69 113 THR A N 1
ATOM 838 C CA . THR A 1 113 ? -11.827 4.685 11.246 1.00 76.69 113 THR A CA 1
ATOM 839 C C . THR A 1 113 ? -11.400 6.096 10.877 1.00 76.69 113 THR A C 1
ATOM 841 O O . THR A 1 113 ? -11.531 6.494 9.721 1.00 76.69 113 THR A O 1
ATOM 844 N N . GLN A 1 114 ? -10.874 6.833 11.845 1.00 80.19 114 GLN A N 1
ATOM 845 C CA . GLN A 1 114 ? -10.205 8.111 11.638 1.00 80.19 114 GLN A CA 1
ATOM 846 C C . GLN A 1 114 ? -8.805 7.993 12.225 1.00 80.19 114 GLN A C 1
ATOM 848 O O . GLN A 1 114 ? -8.674 7.776 13.428 1.00 80.19 114 GLN A O 1
ATOM 853 N N . GLU A 1 115 ? -7.791 8.139 11.380 1.00 78.88 115 GLU A N 1
ATOM 854 C CA . GLU A 1 115 ? -6.399 8.225 11.811 1.00 78.88 115 GLU A CA 1
ATOM 855 C C . GLU A 1 115 ? -6.124 9.596 12.446 1.00 78.88 115 GLU A C 1
ATOM 857 O O . GLU A 1 115 ? -6.693 10.620 12.045 1.00 78.88 115 GLU A O 1
ATOM 862 N N . ASP A 1 116 ? -5.267 9.624 13.466 1.00 71.88 116 ASP A N 1
ATOM 863 C CA . ASP A 1 116 ? -4.881 10.859 14.142 1.00 71.88 116 ASP A CA 1
ATOM 864 C C . ASP A 1 116 ? -4.234 11.851 13.160 1.00 71.88 116 ASP A C 1
ATOM 866 O O . ASP A 1 116 ? -3.170 11.608 12.596 1.00 71.88 116 ASP A O 1
ATOM 870 N N . GLY A 1 117 ? -4.853 13.024 13.002 1.00 62.25 117 GLY A N 1
ATOM 871 C CA . GLY A 1 117 ? -4.342 14.093 12.137 1.00 62.25 117 GLY A CA 1
ATOM 872 C C . GLY A 1 117 ? -4.909 14.106 10.715 1.00 62.25 117 GLY A C 1
ATOM 873 O O . GLY A 1 117 ? -4.631 15.060 9.986 1.00 62.25 117 GLY A O 1
ATOM 874 N N . GLU A 1 118 ? -5.749 13.138 10.343 1.00 64.69 118 GLU A N 1
ATOM 875 C CA . GLU A 1 118 ? -6.544 13.193 9.113 1.00 64.69 118 GLU A CA 1
ATOM 876 C C . GLU A 1 118 ? -7.946 13.790 9.373 1.00 64.69 118 GLU A C 1
ATOM 878 O O . GLU A 1 118 ? -8.565 13.587 10.427 1.00 64.69 118 GLU A O 1
ATOM 883 N N . GLU A 1 119 ? -8.482 14.548 8.402 1.00 53.31 119 GLU A N 1
ATOM 884 C CA . GLU A 1 119 ? -9.923 14.852 8.389 1.00 53.31 119 GLU A CA 1
ATOM 885 C C . GLU A 1 119 ? -10.712 13.536 8.377 1.00 53.31 119 GLU A C 1
ATOM 887 O O . GLU A 1 119 ? -10.177 12.512 7.967 1.00 53.31 119 GLU A O 1
ATOM 892 N N . TRP A 1 120 ? -11.975 13.543 8.829 1.00 48.72 120 TRP A N 1
ATOM 893 C CA . TRP A 1 120 ? -12.850 12.365 8.766 1.00 48.72 120 TRP A CA 1
ATOM 894 C C . TRP A 1 120 ? -12.989 11.869 7.317 1.00 48.72 120 TRP A C 1
ATOM 896 O O . TRP A 1 120 ? -13.931 12.212 6.603 1.00 48.72 120 TRP A O 1
ATOM 906 N N . GLY A 1 121 ? -12.047 11.042 6.882 1.00 51.12 121 GLY A N 1
ATOM 907 C CA . GLY A 1 121 ? -12.160 10.195 5.723 1.00 51.12 121 GLY A CA 1
ATOM 908 C C . GLY A 1 121 ? -12.982 9.009 6.172 1.00 51.12 121 GLY A C 1
ATOM 909 O O . GLY A 1 121 ? -12.479 8.136 6.873 1.00 51.12 121 GLY A O 1
ATOM 910 N N . PHE A 1 122 ? -14.263 8.994 5.815 1.00 52.22 122 PHE A N 1
ATOM 911 C CA . PHE A 1 122 ? -15.094 7.806 5.955 1.00 52.22 122 PHE A CA 1
ATOM 912 C C . PHE A 1 122 ? -14.495 6.703 5.077 1.00 52.22 122 PHE A C 1
ATOM 914 O O . PHE A 1 122 ? -14.839 6.535 3.909 1.00 52.22 122 PHE A O 1
ATOM 921 N N . ASN A 1 123 ? -13.524 5.974 5.622 1.00 61.06 123 ASN A N 1
ATOM 922 C CA . ASN A 1 123 ? -13.041 4.735 5.050 1.00 61.06 123 ASN A CA 1
ATOM 923 C C . ASN A 1 123 ? -14.104 3.684 5.354 1.00 61.06 123 ASN A C 1
ATOM 925 O O . ASN A 1 123 ? -13.933 2.866 6.251 1.00 61.06 123 ASN A O 1
ATOM 929 N N . ASP A 1 124 ? -15.225 3.752 4.637 1.00 70.56 124 ASP A N 1
ATOM 930 C CA . ASP A 1 124 ? -16.351 2.846 4.815 1.00 70.56 124 ASP A CA 1
ATOM 931 C C . ASP A 1 124 ? -15.917 1.449 4.380 1.00 70.56 124 ASP A C 1
ATOM 933 O O . ASP A 1 124 ? -15.931 1.100 3.195 1.00 70.56 124 ASP A O 1
ATOM 937 N N . ARG A 1 125 ? -15.458 0.647 5.341 1.00 74.50 125 ARG A N 1
ATOM 938 C CA . ARG A 1 125 ? -15.042 -0.733 5.099 1.00 74.50 125 ARG A CA 1
ATOM 939 C C . ARG A 1 125 ? -16.110 -1.664 5.641 1.00 74.50 125 ARG A C 1
ATOM 941 O O . ARG A 1 125 ? -16.485 -1.596 6.814 1.00 74.50 125 ARG A O 1
ATOM 948 N N . ALA A 1 126 ? -16.574 -2.578 4.793 1.00 77.75 126 ALA A N 1
ATOM 949 C CA . ALA A 1 126 ? -17.330 -3.722 5.276 1.00 77.75 126 ALA A CA 1
ATOM 950 C C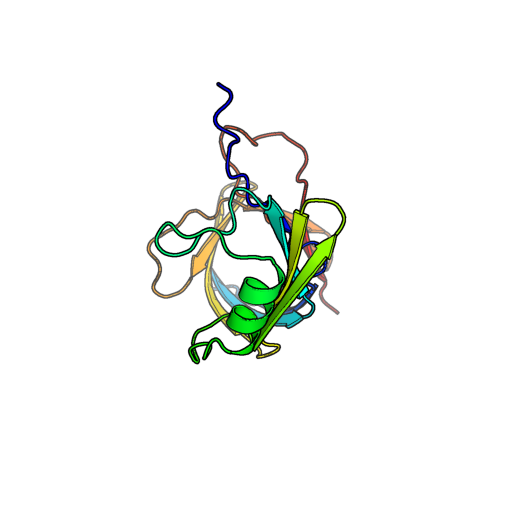 . ALA A 1 126 ? -16.445 -4.511 6.243 1.00 77.75 126 ALA A C 1
ATOM 952 O O . ALA A 1 126 ? -15.275 -4.774 5.955 1.00 77.75 126 ALA A O 1
ATOM 953 N N . PHE A 1 127 ? -16.999 -4.893 7.386 1.00 80.94 127 PHE A N 1
ATOM 954 C CA . PHE A 1 127 ? -16.282 -5.705 8.355 1.00 80.94 127 PHE A CA 1
ATOM 955 C C . PHE A 1 127 ? -17.145 -6.860 8.847 1.00 80.94 127 PHE A C 1
ATOM 957 O O . PHE A 1 127 ? -18.375 -6.831 8.789 1.00 80.94 127 PHE A O 1
ATOM 964 N N . CYS A 1 128 ? -16.485 -7.900 9.335 1.00 82.31 128 CYS A N 1
ATOM 965 C CA . CYS A 1 128 ? -17.127 -9.040 9.963 1.00 82.31 128 CYS A CA 1
ATOM 966 C C . CYS A 1 128 ? -16.302 -9.480 11.170 1.00 82.31 128 CYS A C 1
ATOM 968 O O . CYS A 1 128 ? -15.084 -9.626 11.076 1.00 82.31 128 CYS A O 1
ATOM 970 N N . VAL A 1 129 ? -16.966 -9.705 12.302 1.00 82.81 129 VAL A N 1
ATOM 971 C CA . VAL A 1 129 ? -16.362 -10.321 13.486 1.00 82.81 129 VAL A CA 1
ATOM 972 C C . VAL A 1 129 ? -16.951 -11.719 13.634 1.00 82.81 129 VAL A C 1
ATOM 974 O O . VAL A 1 129 ? -18.162 -11.869 13.787 1.00 82.81 129 VAL A O 1
ATOM 977 N N . GLU A 1 130 ? -16.098 -12.738 13.615 1.00 83.62 130 GLU A N 1
ATOM 978 C CA . GLU A 1 130 ? -16.475 -14.135 13.820 1.00 83.62 130 GLU A CA 1
ATOM 979 C C . GLU A 1 130 ? -15.535 -14.781 14.846 1.00 83.62 130 GLU A C 1
ATOM 981 O O . GLU A 1 130 ? -14.357 -15.035 14.583 1.00 83.62 130 GLU A O 1
ATOM 986 N N . GLY A 1 131 ? -16.053 -15.052 16.048 1.00 86.12 131 GLY A N 1
ATOM 987 C CA . GLY A 1 131 ? -15.266 -15.626 17.140 1.00 86.12 131 GLY A CA 1
ATOM 988 C C . GLY A 1 131 ? -14.079 -14.736 17.523 1.00 86.12 131 GLY A C 1
ATOM 989 O O . GLY A 1 131 ? -14.261 -13.610 17.973 1.00 86.12 131 GLY A O 1
ATOM 990 N N . SER A 1 132 ? -12.860 -15.255 17.359 1.00 81.56 132 SER A N 1
ATOM 991 C CA . SER A 1 132 ? -11.602 -14.527 17.580 1.00 81.56 132 SER A CA 1
ATOM 992 C C . SER A 1 132 ? -11.059 -13.841 16.321 1.00 81.56 132 SER A C 1
ATOM 994 O O . SER A 1 132 ? -9.952 -13.303 16.347 1.00 81.56 132 SER A O 1
ATOM 996 N N . SER A 1 133 ? -11.792 -13.900 15.207 1.00 78.50 133 SER A N 1
ATOM 997 C CA . SER A 1 133 ? -11.395 -13.323 13.925 1.00 78.50 133 SER A CA 1
ATOM 998 C C . SER A 1 133 ? -12.155 -12.038 13.638 1.00 78.50 133 SER A C 1
ATOM 1000 O O . SER A 1 133 ? -13.373 -11.975 13.763 1.00 78.50 133 SER A O 1
ATOM 1002 N N . PHE A 1 134 ? -11.426 -11.037 13.177 1.00 80.56 134 PHE A N 1
ATOM 1003 C CA . PHE A 1 134 ? -11.937 -9.781 12.665 1.00 80.56 134 PHE A CA 1
ATOM 1004 C C . PHE A 1 134 ? -11.475 -9.634 11.218 1.00 80.56 134 PHE A C 1
ATOM 1006 O O . PHE A 1 134 ? -10.285 -9.726 10.927 1.00 80.56 134 PHE A O 1
ATOM 1013 N N . THR A 1 135 ? -12.421 -9.472 10.303 1.00 82.31 135 THR A N 1
ATOM 1014 C CA . THR A 1 135 ? -12.171 -9.350 8.868 1.00 82.31 135 THR A CA 1
ATOM 1015 C C . THR A 1 135 ? -12.612 -7.976 8.403 1.00 82.31 135 THR A C 1
ATOM 1017 O O . THR A 1 135 ? -13.730 -7.561 8.695 1.00 82.31 135 THR A O 1
ATOM 1020 N N . LEU A 1 136 ? -11.743 -7.298 7.668 1.00 79.81 136 LEU A N 1
ATOM 1021 C CA . LEU A 1 136 ? -11.923 -5.962 7.120 1.00 79.81 136 LEU A CA 1
ATOM 1022 C C . LEU A 1 136 ? -11.818 -6.017 5.601 1.00 79.81 136 LEU A C 1
ATOM 1024 O O . LEU A 1 136 ? -10.846 -6.554 5.074 1.00 79.81 136 LEU A O 1
ATOM 1028 N N . GLY A 1 137 ? -12.776 -5.439 4.888 1.00 76.00 137 GLY A N 1
ATOM 1029 C CA . GLY A 1 137 ? -12.639 -5.178 3.460 1.00 76.00 137 GLY A CA 1
ATOM 1030 C C . GLY A 1 137 ? -11.537 -4.153 3.209 1.00 76.00 137 GLY A C 1
ATOM 1031 O O . GLY A 1 137 ? -11.472 -3.130 3.886 1.00 76.00 137 GLY A O 1
ATOM 1032 N N . THR A 1 138 ? -10.669 -4.405 2.230 1.00 69.81 138 THR A N 1
ATOM 1033 C CA . THR A 1 138 ? -9.604 -3.457 1.842 1.00 69.81 138 THR A CA 1
ATOM 1034 C C . THR A 1 138 ? -10.013 -2.584 0.654 1.00 69.81 138 THR A C 1
ATOM 1036 O O . THR A 1 138 ? -9.220 -1.782 0.167 1.00 69.81 138 THR A O 1
ATOM 1039 N N . GLU A 1 139 ? -11.257 -2.707 0.191 1.00 68.19 139 GLU A N 1
ATOM 1040 C CA . GLU A 1 139 ? -11.897 -1.836 -0.801 1.00 68.19 139 GLU A CA 1
ATOM 1041 C C . GLU A 1 139 ? -12.888 -0.912 -0.081 1.00 68.19 139 GLU A C 1
ATOM 1043 O O . GLU A 1 139 ? -13.499 -1.320 0.908 1.00 68.19 139 GLU A O 1
ATOM 1048 N N . THR A 1 140 ? -12.966 0.355 -0.489 1.00 66.19 140 THR A N 1
ATOM 1049 C CA . THR A 1 140 ? -13.932 1.298 0.088 1.00 66.19 140 THR A CA 1
ATOM 1050 C C . THR A 1 140 ? -15.305 0.951 -0.467 1.00 66.19 140 THR A C 1
ATOM 1052 O O . THR A 1 140 ? -15.441 0.703 -1.669 1.00 66.19 140 THR A O 1
ATOM 1055 N N . LEU A 1 141 ? -16.321 0.924 0.390 1.00 62.06 141 LEU A N 1
ATOM 1056 C CA . LEU A 1 141 ? -17.704 0.821 -0.047 1.00 62.06 141 LEU A CA 1
ATOM 1057 C C . LEU A 1 141 ? -18.066 2.112 -0.784 1.00 62.06 141 LEU A C 1
ATOM 1059 O O . LEU A 1 141 ? -18.196 3.176 -0.192 1.00 62.06 141 LEU A O 1
ATOM 1063 N N . THR A 1 142 ? -18.180 2.015 -2.101 1.00 67.88 142 THR A N 1
ATOM 1064 C CA . THR A 1 142 ? -18.689 3.079 -2.968 1.00 67.88 142 THR A CA 1
ATOM 1065 C C . THR A 1 142 ? -20.033 2.646 -3.540 1.00 67.88 142 THR A C 1
ATOM 1067 O O . THR A 1 142 ? -20.292 1.445 -3.621 1.00 67.88 142 THR A O 1
ATOM 1070 N N . 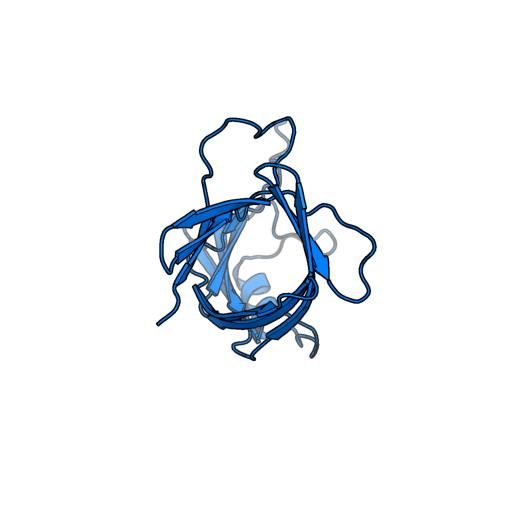GLU A 1 143 ? -20.859 3.585 -4.016 1.00 69.88 143 GLU A N 1
ATOM 1071 C CA . GLU A 1 143 ? -22.112 3.252 -4.727 1.00 69.88 143 GLU A CA 1
ATOM 1072 C C . GLU A 1 143 ? -21.873 2.254 -5.878 1.00 69.88 143 GLU A C 1
ATOM 1074 O O . GLU A 1 143 ? -22.707 1.402 -6.171 1.00 69.88 143 GLU A O 1
ATOM 1079 N N . GLU A 1 144 ? -20.698 2.314 -6.516 1.00 68.25 144 GLU A N 1
ATOM 1080 C CA . GLU A 1 144 ? -20.322 1.402 -7.595 1.00 68.25 144 GLU A CA 1
ATOM 1081 C C . GLU A 1 144 ? -20.097 -0.040 -7.111 1.00 68.25 144 GLU A C 1
ATOM 1083 O O . GLU A 1 144 ? -20.324 -0.987 -7.870 1.00 68.25 144 GLU A O 1
ATOM 1088 N N . ASN A 1 145 ? -19.644 -0.232 -5.872 1.00 68.00 145 ASN A N 1
ATOM 1089 C CA . ASN A 1 145 ? -19.260 -1.538 -5.331 1.00 68.00 145 ASN A CA 1
ATOM 1090 C C . ASN A 1 145 ? -20.155 -2.028 -4.188 1.00 68.00 145 ASN A C 1
ATOM 1092 O O . ASN A 1 145 ? -19.943 -3.128 -3.674 1.00 68.00 145 ASN A O 1
ATOM 1096 N N . GLU A 1 146 ? -21.187 -1.269 -3.838 1.00 67.44 146 GLU A N 1
ATOM 1097 C CA . GLU A 1 146 ? -22.180 -1.661 -2.850 1.00 67.44 146 GLU A CA 1
ATOM 1098 C C . GLU A 1 146 ? -22.885 -2.966 -3.269 1.00 67.44 146 GLU A C 1
ATOM 1100 O O . GLU A 1 146 ? -23.330 -3.140 -4.405 1.00 67.44 146 GLU A O 1
ATOM 1105 N N . GLY A 1 147 ? -22.932 -3.941 -2.358 1.00 66.62 147 GLY A N 1
ATOM 1106 C CA . GLY A 1 147 ? -23.557 -5.247 -2.596 1.00 66.62 147 GLY A CA 1
ATOM 1107 C C . GLY A 1 147 ? -22.771 -6.217 -3.492 1.00 66.62 147 GLY A C 1
ATOM 1108 O O . GLY A 1 147 ? -23.212 -7.354 -3.677 1.00 66.62 147 GLY A O 1
ATOM 1109 N N . LYS A 1 148 ? -21.606 -5.827 -4.031 1.00 68.25 148 LYS A N 1
ATOM 1110 C CA . LYS A 1 148 ? -20.702 -6.750 -4.739 1.00 68.25 148 LYS A CA 1
ATOM 1111 C C . LYS A 1 148 ? -19.868 -7.566 -3.737 1.00 68.25 148 LYS A C 1
ATOM 1113 O O . LYS A 1 148 ? -19.598 -7.094 -2.634 1.00 68.25 148 LYS A O 1
ATOM 1118 N N . PRO A 1 149 ? -19.435 -8.793 -4.090 1.00 65.62 149 PRO A N 1
ATOM 1119 C CA . PRO A 1 149 ? -18.517 -9.543 -3.240 1.00 65.62 149 PRO A CA 1
ATOM 1120 C C . PRO A 1 149 ? -17.197 -8.777 -3.091 1.00 65.62 149 PRO A C 1
ATOM 1122 O O . PRO A 1 149 ? -16.610 -8.365 -4.093 1.00 65.62 149 PRO A O 1
ATOM 1125 N N . MET A 1 150 ? -16.732 -8.620 -1.846 1.00 66.56 150 MET A N 1
ATOM 1126 C CA . MET A 1 150 ? -15.410 -8.058 -1.555 1.00 66.56 150 MET A CA 1
ATOM 1127 C C . MET A 1 150 ? -14.339 -8.881 -2.267 1.00 66.56 150 MET A C 1
ATOM 1129 O O . MET A 1 150 ? -14.292 -10.104 -2.106 1.00 66.56 150 MET A O 1
ATOM 1133 N N . LYS A 1 151 ? -13.471 -8.223 -3.037 1.00 68.25 151 LYS A N 1
ATOM 1134 C CA . LYS A 1 151 ? -12.403 -8.924 -3.768 1.00 68.25 151 LYS A CA 1
ATOM 1135 C C . LYS A 1 151 ? -11.136 -9.089 -2.939 1.00 68.25 151 LYS A C 1
ATOM 1137 O O . LYS A 1 151 ? -10.334 -9.972 -3.230 1.00 68.25 151 LYS A O 1
ATOM 1142 N N . ARG A 1 152 ? -10.956 -8.248 -1.918 1.00 69.00 152 ARG A N 1
ATOM 1143 C CA . ARG A 1 152 ? -9.778 -8.222 -1.049 1.00 69.00 152 ARG A CA 1
ATOM 1144 C C . ARG A 1 152 ? -10.177 -7.891 0.389 1.00 69.00 152 ARG A C 1
ATOM 1146 O O . ARG A 1 152 ? -11.020 -7.024 0.629 1.00 69.00 152 ARG A O 1
ATOM 1153 N N . PHE A 1 153 ? -9.584 -8.603 1.341 1.00 74.69 153 PHE A N 1
ATOM 1154 C CA . PHE A 1 153 ? -9.841 -8.419 2.764 1.00 74.69 153 PHE A CA 1
ATOM 1155 C C . PHE A 1 153 ? -8.577 -8.667 3.589 1.00 74.69 153 PHE A C 1
ATOM 1157 O O . PHE A 1 153 ? -7.722 -9.470 3.221 1.00 74.69 153 PHE A O 1
ATOM 1164 N N . MET A 1 154 ? -8.498 -8.007 4.736 1.00 74.31 154 MET A N 1
ATOM 1165 C CA . MET A 1 154 ? -7.528 -8.259 5.791 1.00 74.31 154 MET A CA 1
ATOM 1166 C C . MET A 1 154 ? -8.225 -9.033 6.908 1.00 74.31 154 MET A C 1
ATOM 1168 O O . MET A 1 154 ? -9.293 -8.630 7.363 1.00 74.31 154 MET A O 1
ATOM 1172 N N . ARG A 1 155 ? -7.634 -10.137 7.372 1.00 79.94 155 ARG A N 1
ATOM 1173 C CA . ARG A 1 155 ? -8.150 -10.903 8.514 1.00 79.94 155 ARG A CA 1
ATOM 1174 C C . ARG A 1 155 ? -7.161 -10.866 9.669 1.00 79.94 155 ARG A C 1
ATOM 1176 O O . ARG A 1 155 ? -6.061 -11.400 9.577 1.00 79.94 155 ARG A O 1
ATOM 1183 N N . LEU A 1 156 ? -7.599 -10.306 10.785 1.00 74.38 156 LEU A N 1
ATOM 1184 C CA . LEU A 1 156 ? -6.894 -10.264 12.056 1.00 74.38 156 LEU A CA 1
ATOM 1185 C C . LEU A 1 156 ? -7.469 -11.359 12.958 1.00 74.38 156 LEU A C 1
ATOM 1187 O O . LEU A 1 156 ? -8.671 -11.406 13.194 1.00 74.38 156 LEU A O 1
ATOM 1191 N N . THR A 1 157 ? -6.633 -12.278 13.441 1.00 75.19 157 THR A N 1
ATOM 1192 C CA . THR A 1 157 ? -7.079 -13.362 14.332 1.00 75.19 157 THR A CA 1
ATOM 1193 C C . THR A 1 157 ? -6.367 -13.247 15.667 1.00 75.19 157 THR A C 1
ATOM 1195 O O . THR A 1 157 ? -5.136 -13.284 15.720 1.00 75.19 157 THR A O 1
ATOM 1198 N N . LYS A 1 158 ? -7.137 -13.120 16.749 1.00 69.62 158 LYS A N 1
ATOM 1199 C CA . LYS A 1 158 ? -6.606 -13.141 18.111 1.00 69.62 158 LYS A CA 1
ATOM 1200 C C . LYS A 1 158 ? -6.035 -14.533 18.399 1.00 69.62 158 LYS A C 1
ATOM 1202 O O . LYS A 1 158 ? -6.739 -15.530 18.229 1.00 69.62 158 LYS A O 1
ATOM 1207 N N . ARG A 1 159 ? -4.754 -14.569 18.779 1.00 63.56 159 ARG A N 1
ATOM 1208 C CA . ARG A 1 159 ? -4.058 -15.780 19.233 1.00 63.56 159 ARG A CA 1
ATOM 1209 C C . ARG A 1 159 ? -4.421 -16.116 20.673 1.00 63.56 159 ARG A C 1
ATOM 1211 O O . ARG A 1 159 ? -4.659 -15.165 21.451 1.00 63.56 159 ARG A O 1
#

Nearest PDB structures (foldseek):
  3mfu-assembly1_A  TM=4.074E-01  e=7.819E-01  Homo sapiens

Solvent-accessible surface area (backbone atoms only — not comparable to full-atom values): 9106 Å² total; per-residue (Å²): 133,83,78,78,75,76,64,69,47,77,43,57,86,60,43,46,77,51,70,53,74,46,78,48,95,86,36,35,35,42,37,39,38,25,45,39,51,37,33,42,35,40,36,45,51,98,53,39,54,55,99,88,41,80,46,51,46,65,58,50,21,52,45,41,58,65,52,84,65,55,94,86,45,66,44,72,46,34,44,43,39,74,56,88,78,28,27,37,29,42,35,32,42,41,69,58,75,43,76,51,46,31,40,48,49,74,62,90,66,27,39,36,49,33,52,72,91,58,74,86,51,78,51,36,16,50,51,49,79,56,93,59,32,41,35,36,38,76,52,67,65,39,90,92,49,60,93,53,83,80,89,48,68,49,76,51,65,69,127

Secondary structure (DSSP, 8-state):
-------EEEE-TT-EEEEEEEE-TTSEEEEEEEEESEEEEEEEGGG-EETTEEPPHHHHHHHHHH----TT-SEEEEEEEEETTEEEEEEEEP---EEEEEEEEEETTEEEEEETTS------EEEEEETTEEEEESS---TTTTTSPPS-EEEEE--

Sequence (159 aa):
MNSARCDVSISFDDVEYGGHAEFNADATYALTYTPRGPMKMVIGMPCVDADGVSKTCAELDEEMRAAPLAEESLFQSGRCGMIGEDCVCDLFVREDPRTEAGVWGVLGTTLVTQEDGEEWGFNDRAFCVEGSSFTLGTETLTEENEGKPMKRFMRLTKR

=== Feature glossary ===
A reading guide for the features in this record.

Start from the sequence.

  · This is the polypeptide sequence — one letter per residue, N-terminus first. Length ranges from a few dozen residues for small domains to over a thousand for large multi-domain proteins.

Fold it, and you get atomic coordinates and the backbone conformation that goes with them.

  · Structure coordinates are given as an mmCIF _atom_site loop: one row per atom with element, residue name, chain id, sequence number, and x/y/z position in Å. Only the four main-chain atoms per residue are included here; side chains are omitted to keep the record compact.

  · Backbone dihedral angles. Every residue except chain ter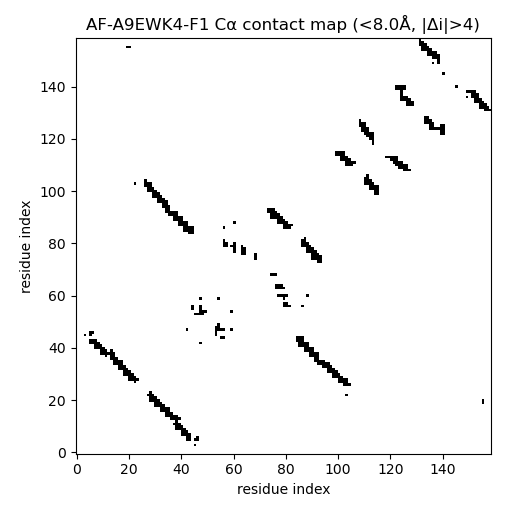mini has a φ (preceding-C → N → Cα → C) and a ψ (N → Cα → C → next-N). They are reported in degrees following the IUPAC sign convention. Secondary structure is essentially a statement about which (φ, ψ) basin each residue occupies.

  · The SS8 string is DSSP's per-residue secondary-structure call. α-helix (H) means an i→i+4 H-bond ladder; β-strand (E) means the residue participates in a β-sheet; 3₁₀ (G) and π (I) are tighter and wider helices; T/S are turns/bends; '-' is loop.

  · SS3 is a coarse helix/strand/coil call (letters a/b/c) made by the P-SEA algorithm from inter-Cα distances and dihedrals. It is less detailed than DSSP but needs only Cα positions.

Summarize the fold with a handful of shape descriptors and a per-residue structural alphabet.

  · Radius of gyration (Rg) is the root-mean-square distance of Cα atoms from their centroid — a single number for overall size and compactness. A globular domain of N residues has Rg ≈ 2.2·N^0.38 Å; an extended or disordered chain has a much larger Rg. The Cα contact count is the number of residue pairs whose Cα atoms are within 8 Å and are more than four positions apart in sequence — a standard proxy for tertiary packing density. The bounding box is the smallest axis-aligned box enclosing all Cα atoms.

  · The Foldseek 3Di string encodes local tertiary geometry as a 20-letter alphabet — one character per residue — derived from the relative positions of nearby Cα atoms. Unlike the amino-acid sequence, 3Di is a direct function of the 3D structure, so two proteins with the same fold have similar 3Di strings even at low sequence identity.

  · Solvent-accessible surface area (SASA) is the area in Å² traced out by the centre of a 1.4 Å probe sphere (a water molecule) rolled over the protein's van der Waals surface (Shrake–Rupley / Lee–Richards construction). Buried residues have near-zero SASA; fully exposed residues can exceed 200 Å². The total SASA scales roughly with the number of surface residues.

Ask how reliable the model is.

  · pLDDT (predicted Local Distance Difference Test) is AlphaFold's per-residue confidence score, ranging from 0 to 100. Values above 90 indicate high confidence (typically well-packed cores); 70–90 is confident; 50–70 low confidence; below 50 usually means the region is disordered or the prediction is unreliable there. AlphaFold stores pLDDT in the mmCIF B-factor column.

  · B-factor (Debye–Waller factor) reflects atomic displacement in the crystal lattice. It is an experimental observable (units Å²), not a prediction; low values mean the atom is pinned down, high values mean it moves or is heterogeneous across the crystal.

  · Predicted Aligned Error (PAE) is an AlphaFold confidence matrix: entry (i, j) is the expected error in the position of residue j, in ångströms, when the prediction is superimposed on the true structure at residue i. Low PAE within a block of residues means that block is internally rigid and well-predicted; high PAE between two blocks means their relative placement is uncertain even if each block individually is confident.

Place it in context: what it resembles, what it is annotated as, and how it looks.

  · Nearest PDB neighbors are the top structural matches found by Foldseek when searching this structure against the entire Protein Data Bank. Each hit reports a TM-score (0 to 1; >0.5 almost always implies the same fold) and an E-value. These are *structural* homologs — they may share no detectable sequence similarity.

  · Functional annotations link the protein to curated databases. InterPro entries identify conserved domains and families by matching the sequence against member-database signatures (Pfam, PROSITE, CDD, …). Gene Ontology (GO) terms describe molecular function, biological process, and cellular component in a controlled vocabulary. CATH places the structure in a hierarchical fold classification (Class/Architecture/Topology/Homologous-superfamily). The organism is the source species.

  · Three diagnostic plots accompany the record. The Cα contact map visualizes the tertiary structure as a 2D adjacency matrix (8 Å cutoff, sequence-local contacts suppressed). The Ramachandran plot shows the distribution of backbone (φ, ψ) torsions, with points in the α and β basins reflecting secondary structure content. The PAE plot shows AlphaFold's inter-residue confidence as a color matrix.

  · Six rendered views show the 3D structure from the faces of a cube — i.e. along ±x, ±y, ±z. Rendering representation is drawn randomly per protein from cartoon (secondary-structure ribbons), sticks (backbone bonds), or molecular surface; coloring is either N→C rainbow (blue at the N-terminus through red at the C-terminus) or one color per chain.